Protein AF-A0A7X9PI55-F1 (afdb_monomer)

Secondary structure (DSSP, 8-state):
-PPB---SSS---BSEEESTTTT-EEEEE-TTTTSSSGGGSHHHHHHHHHHHHHHHHTT-EEEEE-TTTTTSHHHHHHHHHHHH--

Radius of gyration: 13.15 Å; Cα contacts (8 Å, |Δi|>4): 109; chains: 1; bounding box: 32×23×32 Å

Sequence (86 aa):
MTEYRFHPVRRWRADYCINPVTDKIIVEVEGGAWTRGRHTRGAGVIDDMDKYNEATRLGYRVIRVTPDDLLSAKTLDLIKDLINAK

pLDDT: mean 90.04, std 10.67, range [52.69, 98.0]

Mean predicted aligned error: 4.15 Å

Solvent-accessible surface area (backbone atoms only — not comparable to full-atom values): 5139 Å² total; per-residue (Å²): 137,81,58,38,69,80,45,92,83,60,89,53,60,31,67,37,64,46,55,74,87,83,62,22,32,34,41,35,68,52,71,53,84,91,40,98,44,65,76,65,35,70,68,40,42,52,56,48,49,55,53,51,53,50,39,44,74,75,62,31,46,82,46,78,35,39,71,82,41,60,85,31,68,67,47,53,49,54,53,50,50,62,69,65,71,118

Foldseek 3Di:
DDFAQLDPPDRDGANDFDPCPPLQEGEHADEQPPHPDLCPDPVSVVVVVVVVVVSVVSVHHYHYHHPVCCPPPVVVVVVVCSVVVD

Structure (mmCIF, N/CA/C/O backbone):
data_AF-A0A7X9PI55-F1
#
_entry.id   AF-A0A7X9PI55-F1
#
loop_
_atom_site.group_PDB
_atom_site.id
_atom_site.type_symbol
_atom_site.label_atom_id
_atom_site.label_alt_id
_atom_site.label_comp_id
_atom_site.label_asym_id
_atom_site.label_entity_id
_atom_site.label_seq_id
_atom_site.pdbx_PDB_ins_code
_atom_site.Cartn_x
_atom_site.Cartn_y
_atom_site.Cartn_z
_atom_site.occupancy
_atom_site.B_iso_or_equiv
_atom_site.auth_seq_id
_atom_site.auth_comp_id
_atom_site.auth_asym_id
_atom_site.auth_atom_id
_atom_site.pdbx_PDB_model_num
ATOM 1 N N . MET A 1 1 ? 8.176 -15.164 4.880 1.00 52.69 1 MET A N 1
ATOM 2 C CA . MET A 1 1 ? 6.885 -14.453 4.961 1.00 52.69 1 MET A CA 1
ATOM 3 C C . MET A 1 1 ? 6.345 -14.359 3.546 1.00 52.69 1 MET A C 1
ATOM 5 O O . MET A 1 1 ? 7.115 -14.023 2.660 1.00 52.69 1 MET A O 1
ATOM 9 N N . THR A 1 2 ? 5.114 -14.798 3.304 1.00 70.56 2 THR A N 1
ATOM 10 C CA . THR A 1 2 ? 4.543 -14.913 1.954 1.00 70.56 2 THR A CA 1
ATOM 11 C C . THR A 1 2 ? 3.783 -13.632 1.620 1.00 70.56 2 THR A C 1
ATOM 13 O O . THR A 1 2 ? 2.880 -13.267 2.367 1.00 70.56 2 THR A O 1
ATOM 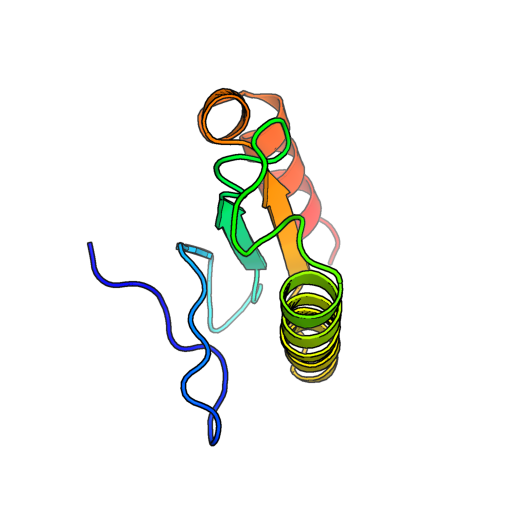16 N N . GLU A 1 3 ? 4.137 -12.964 0.522 1.00 87.75 3 GLU A N 1
ATOM 17 C CA . GLU A 1 3 ? 3.460 -11.753 0.033 1.00 87.75 3 GLU A CA 1
ATOM 18 C C . GLU A 1 3 ? 1.932 -11.966 -0.102 1.00 87.75 3 GLU A C 1
ATOM 20 O O . GLU A 1 3 ? 1.462 -13.035 -0.532 1.00 87.75 3 GLU A O 1
ATOM 25 N N . TYR A 1 4 ? 1.143 -10.936 0.212 1.00 94.56 4 TYR A N 1
ATOM 26 C CA . TYR A 1 4 ? -0.321 -10.976 0.232 1.00 94.56 4 TYR A CA 1
ATOM 27 C C . TYR A 1 4 ? -0.925 -10.771 -1.161 1.00 94.56 4 TYR A C 1
ATOM 29 O O . TYR A 1 4 ? -0.795 -9.709 -1.769 1.00 94.56 4 TYR A O 1
ATOM 37 N N . ARG A 1 5 ? -1.656 -11.769 -1.672 1.00 95.31 5 ARG A N 1
ATOM 38 C CA . ARG A 1 5 ? -2.396 -11.644 -2.937 1.00 95.31 5 ARG A CA 1
ATOM 39 C C . ARG A 1 5 ? -3.704 -10.882 -2.714 1.00 95.31 5 ARG A C 1
ATOM 41 O O . ARG A 1 5 ? -4.685 -11.469 -2.270 1.00 95.31 5 ARG A O 1
ATOM 48 N N . PHE A 1 6 ? -3.730 -9.607 -3.091 1.00 94.94 6 PHE A N 1
ATOM 49 C CA . PHE A 1 6 ? -4.906 -8.750 -2.905 1.00 94.94 6 PHE A CA 1
ATOM 50 C C . PHE A 1 6 ? -5.922 -8.825 -4.056 1.00 94.94 6 PHE A C 1
ATOM 52 O O . PHE A 1 6 ? -7.097 -8.513 -3.863 1.00 94.94 6 PHE A O 1
ATOM 59 N N . HIS A 1 7 ? -5.485 -9.233 -5.252 1.00 96.38 7 HIS A N 1
ATOM 60 C CA . HIS A 1 7 ? -6.321 -9.236 -6.450 1.00 96.38 7 HIS A CA 1
ATOM 61 C C . HIS A 1 7 ? -6.949 -10.626 -6.711 1.00 96.38 7 HIS A C 1
ATOM 63 O O . HIS A 1 7 ? -6.219 -11.622 -6.765 1.00 96.38 7 HIS A O 1
ATOM 69 N N . PRO A 1 8 ? -8.271 -10.727 -6.977 1.00 93.69 8 PRO A N 1
ATOM 70 C CA . PRO A 1 8 ? -8.956 -12.015 -7.167 1.00 93.69 8 PRO A CA 1
ATOM 71 C C . PRO A 1 8 ? -8.530 -12.758 -8.445 1.00 93.69 8 PRO A C 1
ATOM 73 O O . PRO A 1 8 ? -8.317 -13.968 -8.428 1.00 93.69 8 PRO A O 1
ATOM 76 N N . VAL A 1 9 ? -8.363 -12.032 -9.558 1.00 94.88 9 VAL A N 1
ATOM 77 C CA . VAL A 1 9 ? -8.003 -12.608 -10.870 1.00 94.88 9 VAL A CA 1
ATOM 78 C C . VAL A 1 9 ? -6.499 -12.548 -11.161 1.00 94.88 9 VAL A C 1
ATOM 80 O O . VAL A 1 9 ? -5.862 -13.585 -11.342 1.00 94.88 9 VAL A O 1
ATOM 83 N N . ARG A 1 10 ? -5.901 -11.349 -11.180 1.00 94.81 10 ARG A N 1
ATOM 84 C CA . ARG A 1 10 ? -4.457 -11.162 -11.379 1.00 94.81 10 ARG A CA 1
ATOM 85 C C . ARG A 1 10 ? -3.650 -11.815 -10.250 1.00 94.81 10 ARG A C 1
ATOM 87 O O . ARG A 1 10 ? -4.157 -12.092 -9.161 1.00 94.81 10 ARG A O 1
ATOM 94 N N . ARG A 1 11 ? -2.369 -12.068 -10.522 1.00 94.00 11 ARG A N 1
ATOM 95 C CA . ARG A 1 11 ? -1.409 -12.642 -9.561 1.00 94.00 11 ARG A CA 1
ATOM 96 C C . ARG A 1 11 ? -0.620 -11.569 -8.804 1.00 94.00 11 ARG A C 1
ATOM 98 O O . ARG A 1 11 ? 0.443 -11.874 -8.279 1.00 94.00 11 ARG A O 1
ATOM 105 N N . TRP A 1 12 ? -1.117 -10.332 -8.771 1.00 95.94 12 TRP A N 1
ATOM 106 C CA . TRP A 1 12 ? -0.475 -9.260 -8.023 1.00 95.94 12 TRP A CA 1
ATOM 107 C C . TRP A 1 12 ? -0.503 -9.538 -6.530 1.00 95.94 12 TRP A C 1
ATOM 109 O O . TRP A 1 12 ? -1.491 -10.041 -5.981 1.00 95.94 12 TRP A O 1
ATOM 119 N N . ARG A 1 13 ? 0.618 -9.212 -5.902 1.00 95.19 13 ARG A N 1
ATOM 120 C CA . ARG A 1 13 ? 0.860 -9.377 -4.481 1.00 95.19 13 ARG A CA 1
ATOM 121 C C . ARG A 1 13 ? 1.423 -8.078 -3.936 1.00 95.19 13 ARG A C 1
ATOM 123 O O . ARG A 1 13 ? 2.121 -7.385 -4.673 1.00 95.19 13 ARG A O 1
ATOM 130 N N . ALA A 1 14 ? 1.073 -7.785 -2.696 1.00 96.06 14 ALA A N 1
ATOM 131 C CA . ALA A 1 14 ? 1.697 -6.750 -1.896 1.00 96.06 14 ALA A CA 1
ATOM 132 C C . ALA A 1 14 ? 2.634 -7.394 -0.881 1.0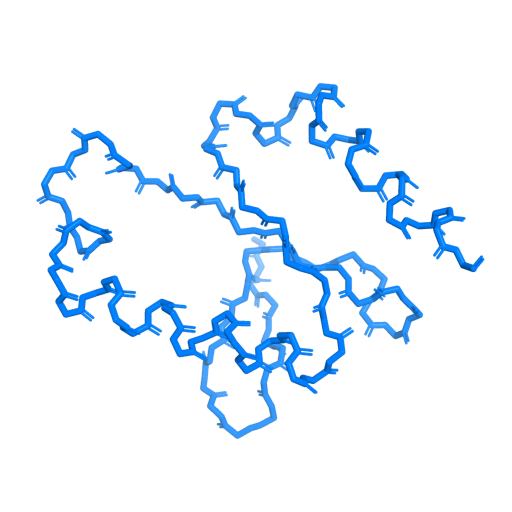0 96.06 14 ALA A C 1
ATOM 134 O O . ALA A 1 14 ? 2.332 -8.489 -0.392 1.00 96.06 14 ALA A O 1
ATOM 135 N N . ASP A 1 15 ? 3.723 -6.716 -0.531 1.00 95.25 15 ASP A N 1
ATOM 136 C CA . ASP A 1 15 ? 4.662 -7.221 0.476 1.00 95.25 15 ASP A CA 1
ATOM 137 C C . ASP A 1 15 ? 3.955 -7.474 1.812 1.00 95.25 15 ASP A C 1
ATOM 139 O O . ASP A 1 15 ? 4.097 -8.544 2.412 1.00 95.25 15 ASP A O 1
ATOM 143 N N . TYR A 1 16 ? 3.104 -6.528 2.227 1.00 95.69 16 TYR A N 1
ATOM 144 C CA . TYR A 1 16 ? 2.308 -6.633 3.445 1.00 95.69 16 TYR A CA 1
ATOM 145 C C . TYR A 1 16 ? 0.870 -6.167 3.233 1.00 95.69 16 TYR A C 1
ATOM 147 O O . TYR A 1 16 ? 0.584 -5.270 2.439 1.00 95.69 16 TYR A O 1
ATOM 155 N N . CYS A 1 17 ? -0.045 -6.747 4.010 1.00 96.31 17 CYS A N 1
ATOM 156 C CA . CYS A 1 17 ? -1.403 -6.244 4.144 1.00 96.31 17 CYS A CA 1
ATOM 157 C C . CYS A 1 17 ? -1.829 -6.242 5.610 1.00 96.31 17 CYS A C 1
ATOM 159 O O . CYS A 1 17 ? -1.693 -7.242 6.314 1.00 96.31 17 CYS A O 1
ATOM 161 N N . ILE A 1 18 ? -2.348 -5.104 6.053 1.00 95.19 18 ILE A N 1
ATOM 162 C CA . ILE A 1 18 ? -2.816 -4.855 7.408 1.00 95.19 18 ILE A CA 1
ATOM 163 C C . ILE A 1 18 ? -4.336 -4.870 7.370 1.00 95.19 18 ILE A C 1
ATOM 165 O O . ILE A 1 18 ? -4.957 -4.160 6.572 1.00 95.19 18 ILE A O 1
ATOM 169 N N . ASN A 1 19 ? -4.921 -5.690 8.245 1.00 93.81 19 ASN A N 1
ATOM 170 C CA . ASN A 1 19 ? -6.364 -5.822 8.417 1.00 93.81 19 ASN A CA 1
ATOM 171 C C . ASN A 1 19 ? -7.108 -5.988 7.071 1.00 93.81 19 ASN A C 1
ATOM 173 O O . ASN A 1 19 ? -7.943 -5.153 6.712 1.00 93.81 1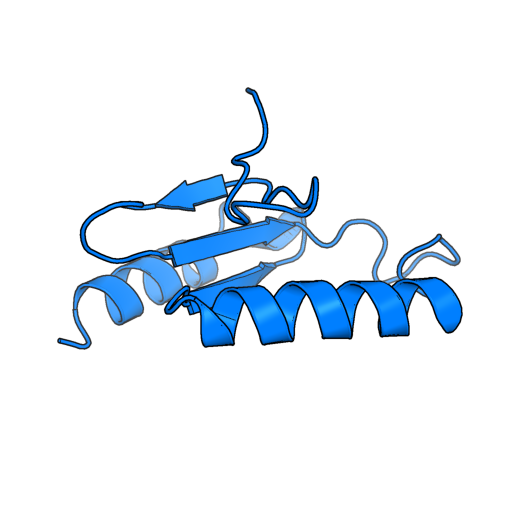9 ASN A O 1
ATOM 177 N N . PRO A 1 20 ? -6.829 -7.066 6.309 1.00 91.06 20 PRO A N 1
ATOM 178 C CA . PRO A 1 20 ? -7.315 -7.253 4.934 1.00 91.06 20 PRO A CA 1
ATOM 179 C C . PRO A 1 20 ? -8.844 -7.282 4.797 1.00 91.06 20 PRO A C 1
ATOM 181 O O . PRO A 1 20 ? -9.370 -7.114 3.699 1.00 91.06 20 PRO A O 1
ATOM 184 N N . VAL A 1 21 ? -9.561 -7.506 5.901 1.00 90.31 21 VAL A N 1
ATOM 185 C CA . VAL A 1 21 ? -11.028 -7.542 5.934 1.00 90.31 21 VAL A CA 1
ATOM 186 C C . VAL A 1 21 ? -11.619 -6.176 6.284 1.00 90.31 21 VAL A C 1
ATOM 188 O O . VAL A 1 21 ? -12.596 -5.771 5.662 1.00 90.31 21 VAL A O 1
ATOM 191 N N . THR A 1 22 ? -11.043 -5.467 7.260 1.00 93.00 22 THR A N 1
ATOM 192 C CA . THR A 1 22 ? -11.643 -4.248 7.827 1.00 93.00 22 THR A CA 1
ATOM 193 C C . THR A 1 22 ? -11.053 -2.965 7.263 1.00 93.00 22 THR A C 1
ATOM 195 O O . THR A 1 22 ? -11.804 -2.069 6.899 1.00 93.00 22 THR A O 1
ATOM 198 N N . ASP A 1 23 ? -9.726 -2.868 7.173 1.00 93.38 23 ASP A N 1
ATOM 199 C CA . ASP A 1 23 ? -9.039 -1.611 6.850 1.00 93.38 23 ASP A CA 1
ATOM 200 C C . ASP A 1 23 ? -8.381 -1.633 5.469 1.00 93.38 23 ASP A C 1
ATOM 202 O O . ASP A 1 23 ? -8.152 -0.562 4.900 1.00 93.38 23 ASP A O 1
ATOM 206 N N . LYS A 1 24 ? -8.087 -2.830 4.935 1.00 96.06 24 LYS A N 1
ATOM 207 C CA . LYS A 1 24 ? -7.530 -3.053 3.592 1.00 96.06 24 LYS A CA 1
ATOM 208 C C . LYS A 1 24 ? -6.322 -2.159 3.293 1.00 96.06 24 LYS A C 1
ATOM 210 O O . LYS A 1 24 ? -6.264 -1.501 2.260 1.00 96.06 24 LYS A O 1
ATOM 215 N N . ILE A 1 25 ? -5.341 -2.115 4.186 1.00 97.38 25 ILE A N 1
ATOM 216 C CA . ILE A 1 25 ? -4.127 -1.319 3.963 1.00 97.38 25 ILE A CA 1
ATOM 217 C C . ILE A 1 25 ? -3.059 -2.247 3.390 1.00 97.38 25 ILE A C 1
ATOM 219 O O . ILE A 1 25 ? -2.767 -3.276 3.994 1.00 97.38 25 ILE A O 1
ATOM 223 N N . ILE A 1 26 ? -2.486 -1.921 2.234 1.00 97.25 26 ILE A N 1
ATOM 224 C CA . ILE A 1 26 ? -1.310 -2.620 1.701 1.00 97.25 26 ILE A CA 1
ATOM 225 C C . ILE A 1 26 ? -0.070 -1.744 1.846 1.00 97.25 26 ILE A C 1
ATOM 227 O O . ILE A 1 26 ? -0.146 -0.530 1.657 1.00 97.25 26 ILE A O 1
ATOM 231 N N . VAL A 1 27 ? 1.057 -2.365 2.186 1.00 96.69 27 VAL A N 1
ATOM 232 C CA . VAL A 1 27 ? 2.366 -1.707 2.275 1.00 96.69 27 VAL A CA 1
ATOM 233 C C . VAL A 1 27 ? 3.295 -2.377 1.273 1.00 96.69 27 VAL A C 1
ATOM 235 O O . VAL A 1 27 ? 3.468 -3.595 1.315 1.00 96.69 27 VAL A O 1
ATOM 238 N N . GLU A 1 28 ? 3.856 -1.574 0.376 1.00 95.69 28 GLU A N 1
ATOM 239 C CA . GLU A 1 28 ? 4.751 -1.991 -0.705 1.00 95.69 28 GLU A CA 1
ATOM 240 C C . GLU A 1 28 ? 6.124 -1.354 -0.487 1.00 95.69 28 GLU A C 1
ATOM 242 O O . GLU A 1 28 ? 6.238 -0.139 -0.279 1.00 95.69 28 GLU A O 1
ATOM 247 N N . VAL A 1 29 ? 7.161 -2.183 -0.504 1.00 93.50 29 VAL A N 1
ATOM 248 C CA . VAL A 1 29 ? 8.545 -1.808 -0.232 1.00 93.50 29 VAL A CA 1
ATOM 249 C C . VAL A 1 29 ? 9.282 -1.664 -1.556 1.00 93.50 29 VAL A C 1
ATOM 251 O O . VAL A 1 29 ? 9.753 -2.620 -2.167 1.00 93.50 29 VAL A O 1
ATOM 254 N N . GLU A 1 30 ? 9.414 -0.421 -1.995 1.00 89.62 30 GLU A N 1
ATOM 255 C CA . GLU A 1 30 ? 10.010 -0.049 -3.272 1.00 89.62 30 GLU A CA 1
ATOM 256 C C . GLU A 1 30 ? 11.541 -0.084 -3.175 1.00 89.62 30 GLU A C 1
ATOM 258 O O . GLU A 1 30 ? 12.220 0.912 -2.899 1.00 89.62 30 GLU A O 1
ATOM 263 N N . GLY A 1 31 ? 12.105 -1.273 -3.381 1.00 83.75 31 GLY A N 1
ATOM 264 C CA . GLY A 1 31 ? 13.545 -1.467 -3.490 1.00 83.75 31 GLY A CA 1
ATOM 265 C C . GLY A 1 31 ? 14.113 -0.837 -4.765 1.00 83.75 31 GLY A C 1
ATOM 266 O O . GLY A 1 31 ? 13.561 -0.973 -5.854 1.00 83.75 31 GLY A O 1
ATOM 267 N N . GLY A 1 32 ? 15.271 -0.180 -4.658 1.00 75.88 32 GLY A N 1
ATOM 268 C CA . GLY A 1 32 ? 15.998 0.282 -5.843 1.00 75.88 32 GLY A CA 1
ATOM 269 C C . GLY A 1 32 ? 15.407 1.514 -6.533 1.00 75.88 32 GLY A C 1
ATOM 270 O O . GLY A 1 32 ? 15.674 1.719 -7.713 1.00 75.88 32 GLY A O 1
ATOM 271 N N . ALA A 1 33 ? 14.682 2.374 -5.808 1.00 66.81 33 ALA A N 1
ATOM 272 C CA . ALA A 1 33 ? 14.241 3.682 -6.314 1.00 66.81 33 ALA A CA 1
ATOM 273 C C . ALA A 1 33 ? 15.388 4.510 -6.941 1.00 66.81 33 ALA A C 1
ATOM 275 O O . ALA A 1 33 ? 15.176 5.272 -7.881 1.00 66.81 33 ALA A O 1
ATOM 276 N N . TRP A 1 34 ? 16.619 4.313 -6.454 1.00 66.31 34 TRP A N 1
ATOM 277 C CA . TRP A 1 34 ? 17.835 4.986 -6.926 1.00 66.31 34 TRP A CA 1
ATOM 278 C C . TRP A 1 34 ? 18.701 4.137 -7.869 1.00 66.31 34 TRP A C 1
ATOM 280 O O . TRP A 1 34 ? 19.750 4.592 -8.321 1.00 66.31 34 TRP A O 1
ATOM 290 N N . THR A 1 35 ? 18.299 2.901 -8.175 1.00 64.56 35 THR A N 1
ATOM 291 C CA . THR A 1 35 ? 19.048 1.998 -9.057 1.00 64.56 35 THR A CA 1
ATOM 292 C C . THR A 1 35 ? 18.318 1.812 -10.391 1.00 64.56 35 THR A C 1
ATOM 294 O O . THR A 1 35 ? 17.094 1.900 -10.491 1.00 64.56 35 THR A O 1
ATOM 297 N N . ARG A 1 36 ? 19.062 1.562 -11.480 1.00 61.25 36 ARG A N 1
ATOM 298 C CA . ARG A 1 36 ? 18.490 1.287 -12.817 1.00 61.25 36 ARG A CA 1
ATOM 299 C C . ARG A 1 36 ? 17.924 -0.143 -12.913 1.00 61.25 36 ARG A C 1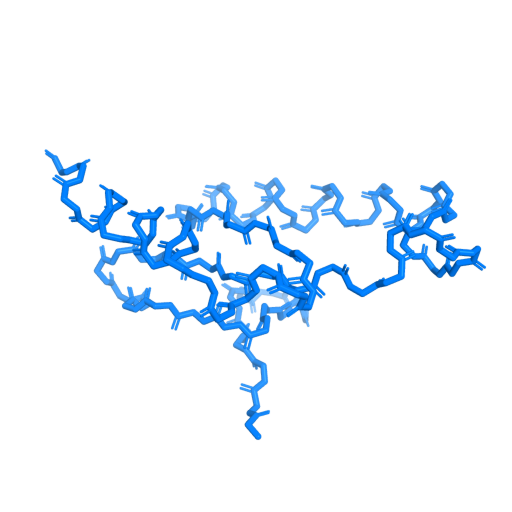
ATOM 301 O O . ARG A 1 36 ? 18.429 -0.972 -13.670 1.00 61.25 36 ARG A O 1
ATOM 308 N N . GLY A 1 37 ? 16.902 -0.440 -12.114 1.00 66.75 37 GLY A N 1
ATOM 309 C CA . GLY A 1 37 ? 16.197 -1.721 -12.053 1.00 66.75 37 GLY A CA 1
ATOM 310 C C . GLY A 1 37 ? 14.862 -1.744 -12.807 1.00 66.75 37 GLY A C 1
ATOM 311 O O . GLY A 1 37 ? 14.497 -0.811 -13.516 1.00 66.75 37 GLY A O 1
ATOM 312 N N . ARG A 1 38 ? 14.105 -2.839 -12.653 1.00 73.62 38 ARG A N 1
ATOM 313 C CA . ARG A 1 38 ? 12.763 -3.014 -13.245 1.00 73.62 38 ARG A CA 1
ATOM 314 C C . ARG A 1 38 ? 11.820 -1.854 -12.903 1.00 73.62 38 ARG A C 1
ATOM 316 O O . ARG A 1 38 ? 11.158 -1.352 -13.803 1.00 73.62 38 ARG A O 1
ATOM 323 N N . HIS A 1 39 ? 11.823 -1.419 -11.644 1.00 66.44 39 HIS A N 1
ATOM 324 C CA . HIS A 1 39 ? 10.951 -0.363 -11.115 1.00 66.44 39 HIS A CA 1
ATOM 325 C C . HIS A 1 39 ? 11.314 1.052 -11.593 1.00 66.44 39 HIS A C 1
ATOM 327 O O . HIS A 1 39 ? 10.578 1.994 -11.333 1.00 66.44 39 HIS A O 1
ATOM 333 N N . THR A 1 40 ? 12.422 1.223 -12.323 1.00 64.12 40 THR A N 1
ATOM 334 C CA . THR A 1 40 ? 12.807 2.510 -12.930 1.00 64.12 40 THR A CA 1
ATOM 335 C C . THR A 1 40 ? 12.786 2.478 -14.461 1.00 64.12 40 THR A C 1
ATOM 337 O O . THR A 1 40 ? 12.999 3.501 -15.111 1.00 64.12 40 THR A O 1
ATOM 340 N N . ARG A 1 41 ? 12.482 1.323 -15.074 1.00 77.31 41 ARG A N 1
ATOM 341 C CA . ARG A 1 41 ? 12.204 1.219 -16.515 1.00 77.31 41 ARG A CA 1
ATOM 342 C C . ARG A 1 41 ? 10.749 1.604 -16.770 1.00 77.31 41 ARG A C 1
ATOM 344 O O . ARG A 1 41 ? 9.868 1.121 -16.069 1.00 77.31 41 ARG A O 1
ATOM 351 N N . GLY A 1 42 ? 10.489 2.384 -17.822 1.00 80.06 42 GLY A N 1
ATOM 352 C CA . GLY A 1 42 ? 9.143 2.896 -18.126 1.00 80.06 42 GLY A CA 1
ATOM 353 C C . GLY A 1 42 ? 8.045 1.825 -18.153 1.00 80.06 42 GLY A C 1
ATOM 354 O O . GLY A 1 42 ? 6.985 2.039 -17.582 1.00 80.06 42 GLY A O 1
ATOM 355 N N . ALA A 1 43 ? 8.321 0.644 -18.717 1.00 84.81 43 ALA A N 1
ATOM 356 C CA . ALA A 1 43 ? 7.364 -0.467 -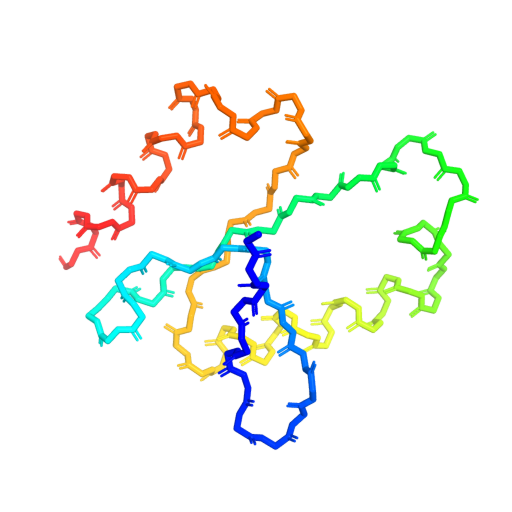18.721 1.00 84.81 43 ALA A CA 1
ATOM 357 C C . ALA A 1 43 ? 7.028 -0.982 -17.309 1.00 84.81 43 ALA A C 1
ATOM 359 O O . ALA A 1 43 ? 5.869 -1.239 -17.015 1.00 84.81 43 ALA A O 1
ATOM 360 N N . GLY A 1 44 ? 8.026 -1.089 -16.422 1.00 85.69 44 GLY A N 1
ATOM 361 C CA . GLY A 1 44 ? 7.801 -1.519 -15.040 1.00 85.69 44 GLY A CA 1
ATOM 362 C C . GLY A 1 44 ? 7.000 -0.493 -14.244 1.00 85.69 44 GLY A C 1
ATOM 363 O O .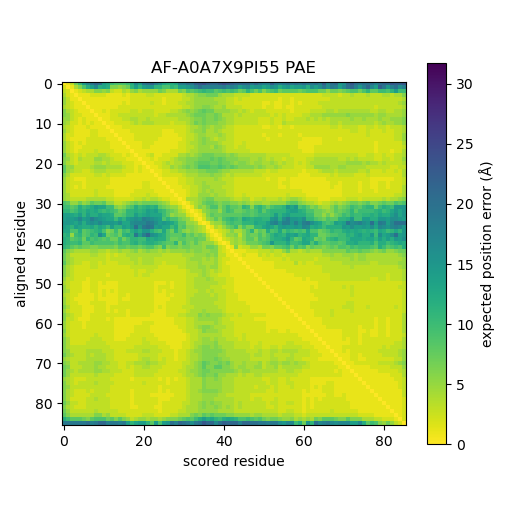 GLY A 1 44 ? 6.089 -0.868 -13.521 1.00 85.69 44 GLY A O 1
ATOM 364 N N . VAL A 1 45 ? 7.277 0.798 -14.452 1.00 85.94 45 VAL A N 1
ATOM 365 C CA . VAL A 1 45 ? 6.509 1.878 -13.817 1.00 85.94 45 VAL A CA 1
ATOM 366 C C . VAL A 1 45 ? 5.043 1.848 -14.256 1.00 85.94 45 VAL A C 1
ATOM 368 O O . VAL A 1 45 ? 4.164 1.993 -13.415 1.00 85.94 45 VAL A O 1
ATOM 371 N N . ILE A 1 46 ? 4.766 1.633 -15.548 1.00 91.25 46 ILE A N 1
ATOM 372 C CA . ILE A 1 46 ? 3.389 1.542 -16.065 1.00 91.25 46 ILE A CA 1
ATOM 373 C C . ILE A 1 46 ? 2.662 0.321 -15.478 1.00 91.25 46 ILE A C 1
ATOM 375 O O . ILE A 1 46 ? 1.537 0.458 -15.004 1.00 91.25 46 ILE A O 1
ATOM 379 N N . ASP A 1 47 ? 3.312 -0.846 -15.430 1.00 90.56 47 ASP A N 1
ATOM 380 C CA . ASP A 1 47 ? 2.731 -2.049 -14.814 1.00 90.56 47 ASP A CA 1
ATOM 381 C C . ASP A 1 47 ? 2.418 -1.841 -13.318 1.00 90.56 47 ASP A C 1
ATOM 383 O O . ASP A 1 47 ? 1.385 -2.299 -12.819 1.00 90.56 47 ASP A O 1
ATOM 387 N N . ASP A 1 48 ? 3.299 -1.142 -12.596 1.00 92.00 48 ASP A N 1
ATOM 388 C CA . ASP A 1 48 ? 3.102 -0.810 -11.183 1.00 92.00 48 ASP A CA 1
ATOM 389 C C . ASP A 1 48 ? 1.934 0.178 -11.002 1.00 92.00 48 ASP A C 1
ATOM 391 O O . ASP A 1 48 ? 1.133 0.024 -10.078 1.00 92.00 48 ASP A O 1
ATOM 395 N N . MET A 1 49 ? 1.766 1.149 -11.910 1.00 94.56 49 MET A N 1
ATOM 396 C CA . MET A 1 49 ? 0.604 2.050 -11.905 1.00 94.56 49 MET A CA 1
ATOM 397 C C . MET A 1 49 ? -0.711 1.275 -12.039 1.00 94.56 49 MET A C 1
ATOM 399 O O . MET A 1 49 ? -1.638 1.516 -11.264 1.00 94.56 49 MET A O 1
ATOM 403 N N . ASP A 1 50 ? -0.787 0.315 -12.963 1.00 96.19 50 ASP A N 1
ATOM 404 C CA . ASP A 1 50 ? -1.977 -0.525 -13.137 1.00 96.19 50 ASP A CA 1
ATOM 405 C C . ASP A 1 50 ? -2.269 -1.364 -11.885 1.00 96.19 50 ASP A C 1
ATOM 407 O O . ASP A 1 50 ? -3.419 -1.445 -11.439 1.00 96.19 50 ASP A O 1
ATOM 411 N N . LYS A 1 51 ? -1.228 -1.945 -11.274 1.00 96.06 51 LYS A N 1
ATOM 412 C CA . LYS A 1 51 ? -1.334 -2.694 -10.013 1.00 96.06 51 LYS A CA 1
ATOM 413 C C . LYS A 1 51 ? -1.930 -1.829 -8.899 1.00 96.06 51 LYS A C 1
ATOM 415 O O . LYS A 1 51 ? -2.859 -2.271 -8.217 1.00 96.06 51 LYS A O 1
ATOM 420 N N . TYR A 1 52 ? -1.410 -0.618 -8.703 1.00 97.38 52 TYR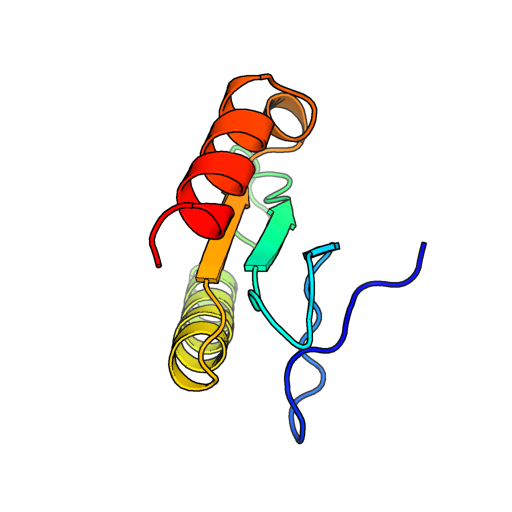 A N 1
ATOM 421 C CA . TYR A 1 52 ? -1.836 0.262 -7.612 1.00 97.38 52 TYR A CA 1
ATOM 422 C C . TYR A 1 52 ? -3.217 0.871 -7.842 1.00 97.38 52 TYR A C 1
ATOM 424 O O . TYR A 1 52 ? -4.023 0.891 -6.912 1.00 97.38 52 TYR A O 1
ATOM 432 N N . ASN A 1 53 ? -3.534 1.274 -9.073 1.00 97.62 53 ASN A N 1
ATOM 433 C CA . ASN A 1 53 ? -4.871 1.753 -9.424 1.00 97.62 53 ASN A CA 1
ATOM 434 C C . ASN A 1 53 ? -5.933 0.692 -9.134 1.00 97.62 53 ASN A C 1
ATOM 436 O O . ASN A 1 53 ? -6.979 0.988 -8.556 1.00 97.62 53 ASN A O 1
ATOM 440 N N . GLU A 1 54 ? -5.654 -0.562 -9.484 1.00 98.00 54 GLU A N 1
ATOM 441 C CA . GLU A 1 54 ? -6.578 -1.658 -9.228 1.00 98.00 54 GLU A CA 1
ATOM 442 C C . GLU A 1 54 ? -6.676 -2.006 -7.737 1.00 98.00 54 GLU A C 1
ATOM 444 O O . GLU A 1 54 ? -7.766 -2.307 -7.248 1.00 98.00 54 GLU A O 1
ATOM 449 N N . ALA A 1 55 ? -5.576 -1.915 -6.980 1.00 97.69 55 ALA A N 1
ATOM 450 C CA . ALA A 1 55 ? -5.622 -2.033 -5.523 1.00 97.69 55 ALA A CA 1
ATOM 451 C C . ALA A 1 55 ? -6.575 -0.986 -4.924 1.00 97.69 55 ALA A C 1
ATOM 453 O O . ALA A 1 55 ? -7.493 -1.341 -4.179 1.00 97.69 55 ALA A O 1
ATOM 454 N N . THR A 1 56 ? -6.428 0.280 -5.323 1.00 97.12 56 THR A N 1
ATOM 455 C CA . THR A 1 56 ? -7.329 1.365 -4.917 1.00 97.12 56 THR A CA 1
ATOM 456 C C . THR A 1 56 ? -8.772 1.100 -5.341 1.00 97.12 56 THR A C 1
ATOM 458 O O . THR A 1 56 ? -9.679 1.228 -4.519 1.00 97.12 56 THR A O 1
ATOM 461 N N . ARG A 1 57 ? -9.007 0.641 -6.577 1.00 97.50 57 ARG A N 1
ATOM 462 C CA . ARG A 1 57 ? -10.347 0.289 -7.077 1.00 97.50 57 ARG A CA 1
ATOM 463 C C . ARG A 1 57 ? -11.027 -0.799 -6.237 1.00 97.50 57 ARG A C 1
ATOM 465 O O . ARG A 1 57 ? -12.240 -0.764 -6.053 1.00 97.50 57 ARG A O 1
ATOM 472 N N . LEU A 1 58 ? -10.259 -1.752 -5.706 1.00 96.88 58 LEU A N 1
ATOM 473 C CA . LEU A 1 58 ? -10.739 -2.826 -4.821 1.00 96.88 58 LEU A CA 1
ATOM 474 C C . LEU A 1 58 ? -10.936 -2.380 -3.354 1.00 96.88 58 LEU A C 1
ATOM 476 O O . LEU A 1 58 ? -11.289 -3.193 -2.484 1.00 96.88 58 LEU A O 1
ATOM 480 N N . GLY A 1 59 ? -10.736 -1.090 -3.080 1.00 95.94 59 GLY A N 1
ATOM 481 C CA . GLY A 1 59 ? -10.877 -0.477 -1.765 1.00 95.94 59 GLY A CA 1
ATOM 482 C C . GLY A 1 59 ? -9.650 -0.648 -0.876 1.00 95.94 59 GLY A C 1
ATOM 483 O O . GLY A 1 59 ? -9.776 -0.500 0.337 1.00 95.94 59 GLY A O 1
ATOM 484 N N . TYR A 1 60 ? -8.488 -0.994 -1.443 1.00 97.62 60 TYR A N 1
ATOM 485 C CA . TYR A 1 60 ? -7.243 -0.986 -0.687 1.00 97.62 60 TYR A CA 1
ATOM 486 C C . TYR A 1 60 ? -6.646 0.415 -0.621 1.00 97.62 60 TYR A C 1
ATOM 488 O O . TYR A 1 60 ? -6.655 1.176 -1.588 1.00 97.62 60 TYR A O 1
ATOM 496 N N . ARG A 1 61 ? -6.070 0.734 0.531 1.00 96.94 61 ARG A N 1
ATOM 497 C CA . ARG A 1 61 ? -5.277 1.942 0.750 1.00 96.94 61 ARG A CA 1
ATOM 498 C C . ARG A 1 61 ? -3.812 1.557 0.634 1.00 96.94 61 ARG A C 1
ATOM 500 O O . ARG A 1 61 ? -3.370 0.627 1.304 1.00 96.94 61 ARG A O 1
ATOM 507 N N . VAL A 1 62 ? -3.092 2.222 -0.261 1.00 97.38 62 VAL A N 1
ATOM 508 C CA . VAL A 1 62 ? -1.744 1.819 -0.673 1.00 97.38 62 VAL A CA 1
ATOM 509 C C . VAL A 1 62 ? -0.714 2.737 -0.026 1.00 97.38 62 VAL A C 1
ATOM 511 O O . VAL A 1 62 ? -0.712 3.939 -0.278 1.00 97.38 62 VAL A O 1
ATOM 514 N N . ILE A 1 63 ? 0.171 2.167 0.788 1.00 96.75 63 ILE A N 1
ATOM 515 C CA . ILE A 1 63 ? 1.362 2.830 1.321 1.00 96.75 63 ILE A CA 1
ATOM 516 C C . ILE A 1 63 ? 2.572 2.303 0.549 1.00 96.75 63 ILE A C 1
ATOM 518 O O . ILE A 1 63 ? 2.754 1.093 0.428 1.00 96.75 63 ILE A O 1
ATOM 522 N N . ARG A 1 64 ? 3.416 3.209 0.051 1.00 95.50 64 ARG A N 1
ATOM 523 C CA . ARG A 1 64 ? 4.672 2.877 -0.633 1.00 95.50 64 ARG A CA 1
ATOM 524 C C . ARG A 1 64 ? 5.833 3.469 0.150 1.00 95.50 64 ARG A C 1
ATOM 526 O O . ARG A 1 64 ? 5.832 4.668 0.424 1.00 95.50 64 ARG A O 1
ATOM 533 N N . VAL A 1 65 ? 6.795 2.634 0.516 1.00 95.12 65 VAL A N 1
ATOM 534 C CA . VAL A 1 65 ? 7.942 3.012 1.354 1.00 95.12 65 VAL A CA 1
ATOM 535 C C . VAL A 1 65 ? 9.230 2.465 0.765 1.00 95.12 65 VAL A C 1
ATOM 537 O O . VAL A 1 65 ? 9.216 1.498 0.012 1.00 95.12 65 VAL A O 1
ATOM 540 N N . THR A 1 66 ? 10.361 3.071 1.106 1.00 93.44 66 THR A N 1
ATOM 541 C CA . THR A 1 66 ? 11.670 2.465 0.845 1.00 93.44 66 THR A CA 1
ATOM 542 C C . THR A 1 66 ? 11.972 1.397 1.905 1.00 93.44 66 THR A C 1
ATOM 544 O O . THR A 1 66 ? 11.340 1.389 2.967 1.00 93.44 66 THR A O 1
ATOM 547 N N . PRO A 1 67 ? 12.962 0.514 1.673 1.00 91.94 67 PRO A N 1
ATOM 548 C CA . PRO A 1 67 ? 13.444 -0.400 2.708 1.00 91.94 67 PRO A CA 1
ATOM 549 C C . PRO A 1 67 ? 13.835 0.308 4.015 1.00 91.94 67 PRO A C 1
ATOM 551 O O . PRO A 1 67 ? 13.525 -0.197 5.091 1.00 91.94 67 PRO A O 1
ATOM 554 N N . ASP A 1 68 ? 14.443 1.496 3.923 1.00 92.19 68 ASP A N 1
ATOM 555 C CA . ASP A 1 68 ? 14.860 2.289 5.088 1.00 92.19 68 ASP A CA 1
ATOM 556 C C . ASP A 1 68 ? 13.663 2.853 5.871 1.00 92.19 68 ASP A C 1
ATOM 558 O O . ASP A 1 68 ? 13.684 2.910 7.101 1.00 92.19 68 ASP A O 1
ATOM 562 N N . ASP A 1 69 ? 12.589 3.230 5.169 1.00 93.81 69 ASP A N 1
ATOM 563 C CA . ASP A 1 69 ? 11.385 3.783 5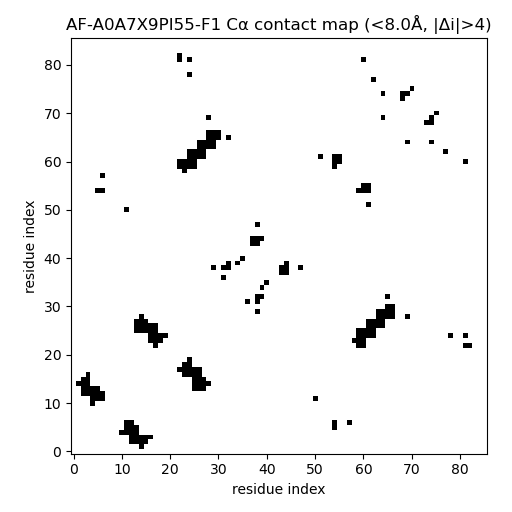.789 1.00 93.81 69 ASP A CA 1
ATOM 564 C C . ASP A 1 69 ? 10.488 2.696 6.406 1.00 93.81 69 ASP A C 1
ATOM 566 O O . ASP A 1 69 ? 9.667 3.021 7.267 1.00 93.81 69 ASP A O 1
ATOM 570 N N . LEU A 1 70 ? 10.616 1.421 6.019 1.00 93.25 70 LEU A N 1
ATOM 571 C CA . LEU A 1 70 ? 9.677 0.353 6.399 1.00 93.25 70 LEU A CA 1
ATOM 572 C C . LEU A 1 70 ? 9.447 0.245 7.915 1.00 93.25 70 LEU A C 1
ATOM 574 O O . LEU A 1 70 ? 8.307 0.115 8.357 1.00 93.25 70 LEU A O 1
ATOM 578 N N . LEU A 1 71 ? 10.516 0.321 8.712 1.00 92.75 71 LEU A N 1
ATOM 579 C CA . LEU A 1 71 ? 10.458 0.208 10.178 1.00 92.75 71 LEU A CA 1
ATOM 580 C C . LEU A 1 71 ? 10.529 1.567 10.891 1.00 92.75 71 LEU A C 1
ATOM 582 O O . LEU A 1 71 ? 10.816 1.635 12.086 1.00 92.75 71 LEU A O 1
ATOM 586 N N . SER A 1 72 ? 10.280 2.657 10.168 1.00 95.94 72 SER A N 1
ATOM 587 C CA . SER A 1 72 ? 10.309 4.007 10.726 1.00 95.94 72 SER A CA 1
ATOM 588 C C . SER A 1 72 ? 8.997 4.375 11.428 1.00 95.94 72 SER A C 1
ATOM 590 O O . SER A 1 72 ? 7.916 3.887 11.084 1.00 95.94 72 SER A O 1
ATOM 592 N N . ALA A 1 73 ? 9.082 5.313 12.377 1.00 96.62 73 ALA A N 1
ATOM 593 C CA . ALA A 1 73 ? 7.904 5.909 13.013 1.00 96.62 73 ALA A CA 1
ATOM 594 C C . ALA A 1 73 ? 6.941 6.508 11.975 1.00 96.62 73 ALA A C 1
ATOM 596 O O . ALA A 1 73 ? 5.739 6.305 12.072 1.00 96.62 73 ALA A O 1
ATOM 597 N N . LYS A 1 74 ? 7.477 7.128 10.917 1.00 95.50 74 LYS A N 1
ATOM 598 C CA . LYS A 1 74 ? 6.705 7.675 9.793 1.00 95.50 74 LYS A CA 1
ATOM 599 C C . LYS A 1 74 ? 5.782 6.629 9.158 1.00 95.50 74 LYS A C 1
ATOM 601 O O . LYS A 1 74 ? 4.609 6.912 8.934 1.00 95.50 74 LYS A O 1
ATOM 606 N N . THR A 1 75 ? 6.283 5.424 8.883 1.00 96.19 75 THR A N 1
ATOM 607 C CA . THR A 1 75 ? 5.466 4.343 8.303 1.00 96.19 75 THR A CA 1
ATOM 608 C C . THR A 1 75 ? 4.413 3.847 9.287 1.00 96.19 75 THR A C 1
ATOM 610 O O . THR A 1 75 ? 3.265 3.627 8.902 1.00 96.19 75 THR A O 1
ATOM 613 N N . LEU A 1 76 ? 4.771 3.715 10.566 1.00 96.19 76 LEU A N 1
ATOM 614 C CA . LEU A 1 76 ? 3.819 3.330 11.609 1.00 96.19 76 LEU A CA 1
ATOM 615 C C . LEU A 1 76 ? 2.705 4.365 11.781 1.00 96.19 76 LEU A C 1
ATOM 617 O O . LEU A 1 76 ? 1.549 3.988 11.949 1.00 96.19 76 LEU A O 1
ATOM 621 N N . ASP A 1 77 ? 3.035 5.648 11.729 1.00 97.38 77 ASP A N 1
ATOM 622 C CA . ASP A 1 77 ? 2.070 6.728 11.900 1.00 97.38 77 ASP A CA 1
ATOM 623 C C . ASP A 1 77 ? 1.123 6.813 10.699 1.00 97.38 77 ASP A C 1
ATOM 625 O O . ASP A 1 77 ? -0.086 6.862 10.904 1.00 97.38 77 ASP A O 1
ATOM 629 N N . LEU A 1 78 ? 1.619 6.635 9.466 1.00 96.56 78 LEU A N 1
ATOM 630 C CA . LEU A 1 78 ? 0.758 6.475 8.285 1.00 96.56 78 LEU A CA 1
ATOM 631 C C . LEU A 1 78 ? -0.252 5.331 8.453 1.00 96.56 78 LEU A C 1
ATOM 633 O O . LEU A 1 78 ? -1.432 5.487 8.144 1.00 96.56 78 LEU A O 1
ATOM 637 N N . ILE A 1 79 ? 0.188 4.175 8.955 1.00 96.06 79 ILE A N 1
ATOM 638 C CA . ILE A 1 79 ? -0.702 3.032 9.195 1.00 96.06 79 ILE A CA 1
ATOM 639 C C . ILE A 1 79 ? -1.773 3.388 10.232 1.00 96.06 79 ILE A C 1
ATOM 641 O O . ILE A 1 79 ? -2.951 3.094 10.015 1.00 96.06 79 ILE A O 1
ATOM 645 N N . LYS A 1 80 ? -1.387 4.019 11.348 1.00 96.62 80 LYS A N 1
ATOM 646 C CA . LYS A 1 80 ? -2.326 4.429 12.405 1.00 96.62 80 LYS A CA 1
ATOM 647 C C . LYS A 1 80 ? -3.343 5.437 11.888 1.00 96.62 80 LYS A C 1
ATOM 649 O O . LYS A 1 80 ? -4.531 5.270 12.148 1.00 96.62 80 LYS A O 1
ATOM 654 N N . ASP A 1 81 ? -2.895 6.439 11.140 1.00 96.56 81 ASP A N 1
ATOM 655 C CA . ASP A 1 81 ? -3.765 7.464 10.571 1.00 96.56 81 ASP A CA 1
ATOM 656 C C . ASP A 1 81 ? -4.812 6.830 9.657 1.00 96.56 81 ASP A C 1
ATOM 658 O O . ASP A 1 81 ? -6.001 7.115 9.789 1.00 96.56 81 ASP A O 1
ATOM 662 N N . LEU A 1 82 ? -4.413 5.883 8.801 1.00 95.81 82 LEU A N 1
ATOM 663 C CA . LEU A 1 82 ? -5.366 5.148 7.972 1.00 95.81 82 LEU A CA 1
ATOM 664 C C . LEU A 1 82 ? -6.338 4.305 8.811 1.00 95.81 82 LEU A C 1
ATOM 666 O O . LEU A 1 82 ? -7.529 4.276 8.511 1.00 95.81 82 LEU A O 1
ATOM 670 N N . ILE A 1 83 ? -5.892 3.634 9.871 1.00 95.25 83 ILE A N 1
ATOM 671 C CA . ILE A 1 83 ? -6.807 2.882 10.750 1.00 95.25 83 ILE A CA 1
ATOM 672 C C . ILE A 1 83 ? -7.844 3.814 11.407 1.00 95.25 83 ILE A C 1
ATOM 674 O O . ILE A 1 83 ? -9.006 3.431 11.561 1.00 95.25 83 ILE A O 1
ATOM 678 N N . ASN A 1 84 ? -7.439 5.036 11.75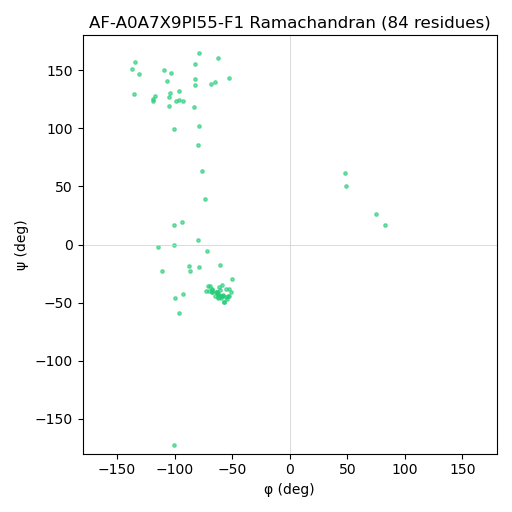8 1.00 95.12 84 ASN A N 1
ATOM 679 C CA . ASN A 1 84 ? -8.271 6.005 12.471 1.00 95.12 84 ASN A CA 1
ATOM 680 C C . ASN A 1 84 ? -9.145 6.883 11.562 1.00 95.12 84 ASN A C 1
ATOM 682 O O . ASN A 1 84 ? -10.116 7.454 12.050 1.00 95.12 84 ASN A O 1
ATOM 686 N N . ALA A 1 85 ? -8.840 6.990 10.266 1.00 86.56 85 ALA A N 1
ATOM 687 C CA . ALA A 1 85 ? -9.544 7.841 9.298 1.00 86.56 85 ALA A CA 1
ATOM 688 C C . ALA A 1 85 ? -10.938 7.314 8.871 1.00 86.56 85 ALA A C 1
ATOM 690 O O . ALA A 1 85 ? -11.275 7.368 7.689 1.00 86.56 85 ALA A O 1
ATOM 691 N N . LYS A 1 86 ? -11.721 6.758 9.804 1.00 61.59 86 LYS A N 1
ATOM 692 C CA . LYS A 1 86 ? -13.068 6.217 9.549 1.00 61.59 86 LYS A CA 1
ATOM 693 C C . LYS A 1 86 ? -14.133 7.301 9.473 1.00 61.59 86 LYS A C 1
ATOM 695 O O . LYS A 1 86 ? -14.104 8.212 10.327 1.00 61.59 86 LYS A O 1
#